Protein AF-A0A6M3KXB8-F1 (afdb_monomer)

Nearest PDB structures (foldseek):
  6kit-assembly1_A  TM=6.226E-01  e=1.756E+00  Mus musculus
  5y7d-assembly1_A-2  TM=6.475E-01  e=1.985E+00  Homo sapiens
  5lc2-assembly2_B  TM=2.917E-01  e=3.447E+00  Homo sapiens
  5lc2-assembly1_A  TM=2.916E-01  e=9.777E+00  Homo sapiens

Mean predicted aligned error: 3.02 Å

Foldseek 3Di:
DEDEDDPLCLVCVVVQQAFWAWDADVPVPDAFFDKYFYWYQVPHPRIDGNDIFTQRGKWKKKWAQPDPVGIWMDTNNHTPPDPVVCQSVCRNNPHPGSVVVCVVVVHIDIHMIGGRDPDDD

pLDDT: mean 95.1, std 5.32, range [68.0, 98.56]

Structure (mmCIF, N/CA/C/O backbone)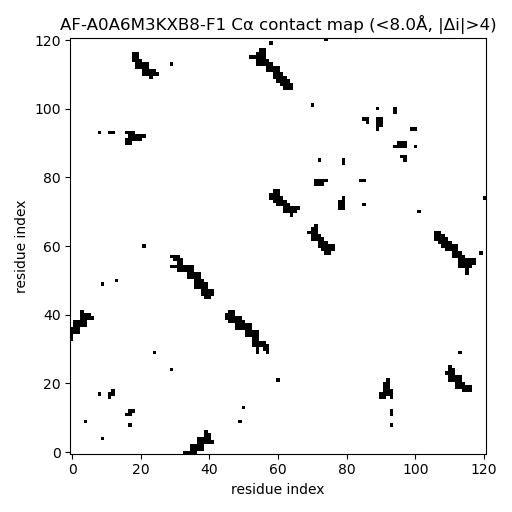:
data_AF-A0A6M3KXB8-F1
#
_entry.id   AF-A0A6M3KXB8-F1
#
loop_
_atom_site.group_PDB
_atom_site.id
_atom_site.type_symbol
_atom_site.label_atom_id
_atom_site.label_alt_id
_atom_site.label_comp_id
_atom_site.label_asym_id
_atom_site.label_entity_id
_atom_site.label_seq_id
_atom_site.pdbx_PDB_ins_code
_atom_site.Cartn_x
_atom_site.Cartn_y
_atom_site.Cartn_z
_atom_site.occupancy
_atom_site.B_iso_or_equiv
_atom_site.auth_seq_id
_atom_site.auth_comp_id
_atom_site.auth_asym_id
_atom_site.auth_atom_id
_atom_site.pdbx_PDB_model_num
ATOM 1 N N . MET A 1 1 ? -7.946 -8.133 13.769 1.00 93.56 1 MET A N 1
ATOM 2 C CA . MET A 1 1 ? -6.603 -7.544 13.540 1.00 93.56 1 MET A CA 1
ATOM 3 C C . MET A 1 1 ? -6.738 -6.065 13.222 1.00 93.56 1 MET A C 1
ATOM 5 O O . MET A 1 1 ? -7.690 -5.688 12.555 1.00 93.56 1 MET A O 1
ATOM 9 N N . ILE A 1 2 ? -5.803 -5.229 13.675 1.00 96.62 2 ILE A N 1
ATOM 10 C CA . ILE A 1 2 ? -5.870 -3.773 13.475 1.00 96.62 2 ILE A CA 1
ATOM 11 C C . ILE A 1 2 ? -5.099 -3.371 12.211 1.00 96.62 2 ILE A C 1
ATOM 13 O O . ILE A 1 2 ? -3.939 -3.756 12.044 1.00 96.62 2 ILE A O 1
ATOM 17 N N . LEU A 1 3 ? -5.718 -2.548 11.360 1.00 97.38 3 LEU A N 1
ATOM 18 C CA . LEU A 1 3 ? -5.030 -1.769 10.330 1.00 97.38 3 LEU A CA 1
ATOM 19 C C . LEU A 1 3 ? -5.050 -0.287 10.717 1.00 97.38 3 LEU A C 1
ATOM 21 O O . LEU A 1 3 ? -6.101 0.351 10.722 1.00 97.38 3 LEU A O 1
ATOM 25 N N . GLY A 1 4 ? -3.868 0.247 11.032 1.00 97.44 4 GLY A N 1
ATOM 26 C CA . GLY A 1 4 ? -3.673 1.657 11.364 1.00 97.44 4 GLY A CA 1
ATOM 27 C C . GLY A 1 4 ? -3.470 2.525 10.122 1.00 97.44 4 GLY A C 1
ATOM 28 O O . GLY A 1 4 ? -2.615 2.212 9.288 1.00 97.44 4 GLY A O 1
ATOM 29 N N . PHE A 1 5 ? -4.205 3.628 10.006 1.00 97.69 5 PHE A N 1
ATOM 30 C CA . PHE A 1 5 ? -4.117 4.579 8.896 1.00 97.69 5 PHE A CA 1
ATOM 31 C C . PHE A 1 5 ? -3.804 5.999 9.373 1.00 97.69 5 PHE A C 1
ATOM 33 O O . PHE A 1 5 ? -4.077 6.366 10.515 1.00 97.69 5 PHE A O 1
ATOM 40 N N . LYS A 1 6 ? -3.248 6.808 8.461 1.00 96.12 6 LYS A N 1
ATOM 41 C CA . LYS A 1 6 ? -3.252 8.269 8.594 1.00 96.12 6 LYS A CA 1
ATOM 42 C C . LYS A 1 6 ? -4.667 8.798 8.350 1.00 96.12 6 LYS A C 1
ATOM 44 O O . LYS A 1 6 ? -5.389 8.243 7.520 1.00 96.12 6 LYS A O 1
ATOM 49 N N . GLU A 1 7 ? -5.018 9.900 9.009 1.00 94.81 7 GLU A N 1
ATOM 50 C CA . GLU A 1 7 ? -6.364 10.496 8.966 1.00 94.81 7 GLU A CA 1
ATOM 51 C C . GLU A 1 7 ? -6.844 10.787 7.530 1.00 94.81 7 GLU A C 1
ATOM 53 O O . GLU A 1 7 ? -7.999 10.543 7.187 1.00 94.81 7 GLU A O 1
ATOM 58 N N . GLN A 1 8 ? -5.924 11.182 6.641 1.00 94.62 8 GLN A N 1
ATOM 59 C CA . GLN A 1 8 ? -6.192 11.444 5.219 1.00 94.62 8 GLN A CA 1
ATOM 60 C C . GLN A 1 8 ? -6.842 10.270 4.458 1.00 94.62 8 GLN A C 1
ATOM 62 O O . GLN A 1 8 ? -7.494 10.483 3.437 1.00 94.62 8 GLN A O 1
ATOM 67 N N . PHE A 1 9 ? -6.684 9.029 4.932 1.00 97.06 9 PHE A N 1
ATOM 68 C CA . PHE A 1 9 ? -7.264 7.848 4.287 1.00 97.06 9 PHE A CA 1
ATOM 69 C C . PHE A 1 9 ? -8.650 7.477 4.822 1.00 97.06 9 PHE A C 1
ATOM 71 O O . PHE A 1 9 ? -9.349 6.704 4.173 1.00 97.06 9 PHE A O 1
ATOM 78 N N . VAL A 1 10 ? -9.085 8.029 5.960 1.00 97.62 10 VAL A N 1
ATOM 79 C CA . VAL A 1 10 ? -10.345 7.641 6.618 1.00 97.62 10 VAL A CA 1
ATOM 80 C C . VAL A 1 10 ? -11.542 7.879 5.702 1.00 97.62 10 VAL A C 1
ATOM 82 O O . VAL A 1 10 ? -12.322 6.959 5.453 1.00 97.62 10 VAL A O 1
ATOM 85 N N . LYS A 1 11 ? -11.661 9.090 5.141 1.00 97.56 11 LYS A N 1
ATOM 86 C CA . LYS A 1 11 ? -12.747 9.432 4.207 1.00 97.56 11 LYS A CA 1
ATOM 87 C C . LYS A 1 11 ? -12.716 8.550 2.954 1.00 97.56 11 LYS A C 1
ATOM 89 O O . LYS A 1 11 ? -13.763 8.085 2.524 1.00 97.56 11 LYS A O 1
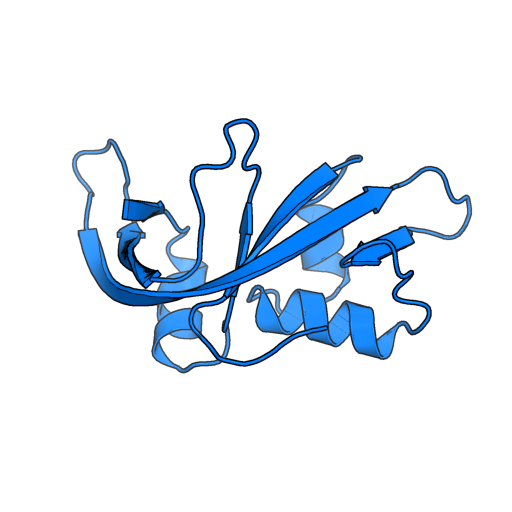ATOM 94 N N . LYS A 1 12 ? -11.520 8.261 2.424 1.00 97.81 12 LYS A N 1
ATOM 95 C CA . LYS A 1 12 ? -11.322 7.439 1.217 1.00 97.81 12 LYS A CA 1
ATOM 96 C C . LYS A 1 12 ? -11.700 5.972 1.424 1.00 97.81 12 LYS A C 1
ATOM 98 O O . LYS A 1 12 ? -12.204 5.342 0.504 1.00 97.81 12 LYS A O 1
ATOM 103 N N . ILE A 1 13 ? -11.462 5.423 2.614 1.00 97.94 13 ILE A N 1
ATOM 104 C CA . ILE A 1 13 ? -11.899 4.062 2.958 1.00 97.94 13 ILE A CA 1
ATOM 105 C C . ILE A 1 13 ? -13.422 4.035 3.093 1.00 97.94 13 ILE A C 1
ATOM 107 O O . ILE A 1 13 ? -14.071 3.170 2.515 1.00 97.94 13 ILE A O 1
ATOM 111 N N . LYS A 1 14 ? -14.002 5.013 3.803 1.00 97.25 14 LYS A N 1
ATOM 112 C CA . LYS A 1 14 ? -15.456 5.099 4.011 1.00 97.25 14 LYS A CA 1
ATOM 113 C C . LYS A 1 14 ? -16.243 5.290 2.714 1.00 97.25 14 LYS A C 1
ATOM 115 O O . LYS A 1 14 ? -17.329 4.742 2.598 1.00 97.25 14 LYS A O 1
ATOM 120 N N . SER A 1 15 ? -15.703 6.031 1.747 1.00 96.81 15 SER A N 1
ATOM 121 C CA . SER A 1 15 ? -16.342 6.227 0.441 1.00 96.81 15 SER A CA 1
ATOM 122 C C . SER A 1 15 ? -16.138 5.065 -0.538 1.00 96.81 15 SER A C 1
ATOM 124 O O . SER A 1 15 ? -16.645 5.123 -1.653 1.00 96.81 15 SER A O 1
ATOM 126 N N . GLY A 1 16 ? -15.355 4.041 -0.176 1.00 95.69 16 GLY A N 1
ATOM 127 C CA . GLY A 1 16 ? -14.994 2.946 -1.081 1.00 95.69 16 GLY A CA 1
ATOM 128 C C . GLY A 1 16 ? -13.956 3.316 -2.147 1.00 95.69 16 GLY A C 1
ATOM 129 O O . GLY A 1 16 ? -13.652 2.495 -3.003 1.00 95.69 16 GLY A O 1
ATOM 130 N N . TYR A 1 17 ? -13.371 4.518 -2.096 1.00 96.56 17 TYR A N 1
ATOM 131 C CA . TYR A 1 17 ? -12.293 4.924 -3.004 1.00 96.56 17 TYR A CA 1
ATOM 132 C C . TYR A 1 17 ? -11.007 4.120 -2.762 1.00 96.56 17 TYR A C 1
ATOM 134 O O . TYR A 1 17 ? -10.346 3.686 -3.702 1.00 96.56 17 TYR A O 1
ATOM 142 N N . LYS A 1 18 ? -10.649 3.911 -1.490 1.00 98.06 18 LYS A N 1
ATOM 143 C CA . LYS A 1 18 ? -9.534 3.052 -1.079 1.00 98.06 18 LYS A CA 1
ATOM 144 C C . LYS A 1 18 ? -10.089 1.670 -0.747 1.00 98.06 18 LYS A C 1
ATOM 146 O O . LYS A 1 18 ? -10.841 1.527 0.217 1.00 98.06 18 LYS A O 1
ATOM 151 N N . ILE A 1 19 ? -9.712 0.662 -1.529 1.00 98.06 19 ILE A N 1
ATOM 152 C CA . ILE A 1 19 ? -10.314 -0.686 -1.481 1.00 98.06 19 ILE A CA 1
ATOM 153 C C . ILE A 1 19 ? -9.371 -1.776 -0.957 1.00 98.06 19 ILE A C 1
ATOM 155 O O . ILE A 1 19 ? -9.788 -2.921 -0.751 1.00 98.06 19 ILE A O 1
ATOM 159 N N . HIS A 1 20 ? -8.100 -1.436 -0.765 1.00 98.56 20 HIS A N 1
ATOM 160 C CA . HIS A 1 20 ? -7.081 -2.304 -0.181 1.00 98.56 20 HIS A CA 1
ATOM 161 C C . HIS A 1 20 ? -5.970 -1.463 0.458 1.00 98.56 20 HIS A C 1
ATOM 163 O O . HIS A 1 20 ? -6.011 -0.226 0.440 1.00 98.56 20 HIS A O 1
ATOM 169 N N . THR A 1 21 ? -4.992 -2.123 1.081 1.00 98.56 21 THR A N 1
ATOM 170 C CA . THR A 1 21 ? -3.763 -1.464 1.534 1.00 98.56 21 THR A CA 1
ATOM 171 C C . THR A 1 21 ? -2.521 -2.297 1.271 1.00 98.56 21 THR A C 1
ATOM 173 O O . THR A 1 21 ? -2.536 -3.503 1.501 1.00 98.56 21 THR A O 1
ATOM 176 N N . ILE A 1 22 ? -1.421 -1.648 0.892 1.00 98.44 22 ILE A N 1
ATOM 177 C CA . ILE A 1 22 ? -0.100 -2.286 0.835 1.00 98.44 22 ILE A CA 1
ATOM 178 C C . ILE A 1 22 ? 0.574 -2.228 2.214 1.00 98.44 22 ILE A C 1
ATOM 180 O O . ILE A 1 22 ? 0.639 -1.168 2.843 1.00 98.44 22 ILE A O 1
ATOM 184 N N . ARG A 1 23 ? 1.054 -3.372 2.721 1.00 97.44 23 ARG A N 1
ATOM 185 C CA . ARG A 1 23 ? 1.727 -3.491 4.029 1.00 97.44 23 ARG A CA 1
ATOM 186 C C . ARG A 1 23 ? 2.872 -4.487 3.998 1.00 97.44 23 ARG A C 1
ATOM 188 O O . ARG A 1 23 ? 2.793 -5.529 3.356 1.00 97.44 23 ARG A O 1
ATOM 195 N N . ALA A 1 24 ? 3.906 -4.198 4.783 1.00 96.56 24 ALA A N 1
ATOM 196 C CA . ALA A 1 24 ? 4.889 -5.209 5.135 1.00 96.56 24 ALA A CA 1
ATOM 197 C C . ALA A 1 24 ? 4.206 -6.277 6.004 1.00 96.56 24 ALA A C 1
ATOM 199 O O . ALA A 1 24 ? 3.555 -5.954 7.002 1.00 96.56 24 ALA A O 1
ATOM 200 N N . ASP A 1 25 ? 4.366 -7.545 5.636 1.00 95.50 25 ASP A N 1
ATOM 201 C CA . ASP A 1 25 ? 3.813 -8.684 6.374 1.00 95.50 25 ASP A CA 1
ATOM 202 C C . ASP A 1 25 ? 4.860 -9.791 6.540 1.00 95.50 25 ASP A C 1
ATOM 204 O O . ASP A 1 25 ? 4.657 -10.931 6.134 1.00 95.50 25 ASP A O 1
ATOM 208 N N . LYS A 1 26 ? 6.000 -9.433 7.146 1.00 92.12 26 LYS A N 1
ATOM 209 C CA . LYS A 1 26 ? 7.159 -10.326 7.332 1.00 92.12 26 LYS A CA 1
ATOM 210 C C . LYS A 1 26 ? 6.818 -11.653 8.022 1.00 92.12 26 LYS A C 1
ATOM 212 O O . LYS A 1 26 ? 7.452 -12.658 7.747 1.00 92.12 26 LYS A O 1
ATOM 217 N N . HIS A 1 27 ? 5.820 -11.649 8.906 1.00 93.19 27 HIS A N 1
ATOM 218 C CA . HIS A 1 27 ? 5.398 -12.827 9.672 1.00 93.19 27 HIS A CA 1
ATOM 219 C C . HIS A 1 27 ? 4.151 -13.515 9.097 1.00 93.19 27 HIS A C 1
ATOM 221 O O . HIS A 1 27 ? 3.564 -14.355 9.768 1.00 93.19 27 HIS A O 1
ATOM 227 N N . GLY A 1 28 ? 3.691 -13.127 7.903 1.00 93.06 28 GLY A N 1
ATOM 22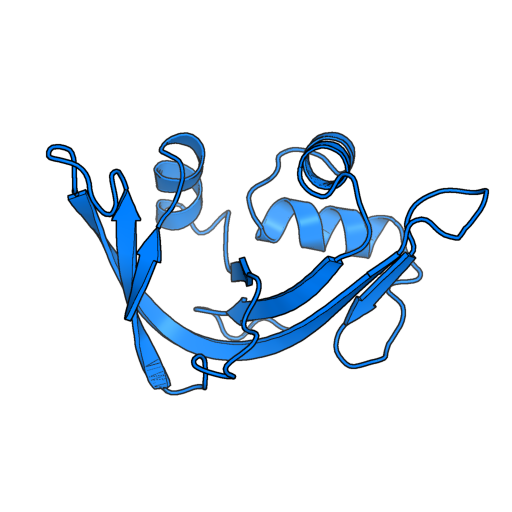8 C CA . GLY A 1 28 ? 2.564 -13.790 7.246 1.00 93.06 28 GLY A CA 1
ATOM 229 C C . GLY A 1 28 ? 1.247 -13.737 8.028 1.00 93.06 28 GLY A C 1
ATOM 230 O O . GLY A 1 28 ? 0.465 -14.680 7.967 1.00 93.06 28 GLY A O 1
ATOM 231 N N . ARG A 1 29 ? 0.989 -12.658 8.777 1.00 94.00 29 ARG A N 1
ATOM 232 C CA . ARG A 1 29 ? -0.151 -12.580 9.707 1.00 94.00 29 ARG A CA 1
ATOM 233 C C . ARG A 1 29 ? -1.493 -12.447 8.997 1.00 94.00 29 ARG A C 1
ATOM 235 O O . ARG A 1 29 ? -2.518 -12.793 9.578 1.00 94.00 29 ARG A O 1
ATOM 242 N N . TRP A 1 30 ? -1.496 -11.899 7.784 1.00 96.81 30 TRP A N 1
ATOM 243 C CA . TRP A 1 30 ? -2.716 -11.660 7.020 1.00 96.81 30 TRP A CA 1
ATOM 244 C C . TRP A 1 30 ? -3.049 -12.838 6.108 1.00 96.81 30 TRP A C 1
ATOM 246 O O . TRP A 1 30 ? -2.244 -13.219 5.252 1.00 96.81 30 TRP A O 1
ATOM 256 N N . LYS A 1 31 ? -4.272 -13.348 6.268 1.00 95.94 31 LYS A N 1
ATOM 257 C CA . LYS A 1 31 ? -4.928 -14.363 5.442 1.00 95.94 31 LYS A CA 1
ATOM 258 C C . LYS A 1 31 ? -6.399 -14.000 5.226 1.00 95.94 31 LYS A C 1
ATOM 260 O O . LYS A 1 31 ? -6.944 -13.105 5.878 1.00 95.94 31 LYS A O 1
ATOM 265 N N . GLU A 1 32 ? -7.034 -14.653 4.262 1.00 97.00 32 GLU A N 1
ATOM 266 C CA . GLU A 1 32 ? -8.471 -14.499 4.048 1.00 97.00 32 GLU A CA 1
ATOM 267 C C . GLU A 1 32 ? -9.258 -14.895 5.311 1.00 97.00 32 GLU A C 1
ATOM 269 O O . GLU A 1 32 ? -8.845 -15.767 6.075 1.00 97.00 32 GLU A O 1
ATOM 274 N N . GLY A 1 33 ? -10.357 -14.191 5.577 1.00 97.44 33 GLY A N 1
ATOM 275 C CA . GLY A 1 33 ? -11.207 -14.394 6.750 1.00 97.44 33 GLY A CA 1
ATOM 276 C C . GLY A 1 33 ? -10.784 -13.613 7.998 1.00 97.44 33 GLY A C 1
ATOM 277 O O . GLY A 1 33 ? -11.583 -13.481 8.920 1.00 97.44 33 GLY A O 1
ATOM 278 N N . ASN A 1 34 ? -9.582 -13.020 8.051 1.00 97.31 34 ASN A N 1
ATOM 279 C CA . ASN A 1 34 ? -9.208 -12.178 9.193 1.00 97.31 34 ASN A CA 1
ATOM 280 C C . ASN A 1 34 ? -10.148 -10.970 9.336 1.00 97.31 34 ASN A C 1
ATOM 282 O O . ASN A 1 34 ? -10.235 -10.139 8.432 1.00 97.31 34 ASN A O 1
ATOM 286 N N . THR A 1 35 ? -10.751 -10.792 10.513 1.00 98.00 35 THR A N 1
ATOM 287 C CA . THR A 1 35 ? -11.459 -9.551 10.859 1.00 98.00 35 THR A CA 1
ATOM 288 C C . THR A 1 35 ? -10.488 -8.373 10.886 1.00 98.00 35 THR A C 1
ATOM 290 O O . THR A 1 35 ? -9.408 -8.449 11.486 1.00 98.00 35 THR A O 1
ATOM 293 N N . ILE A 1 36 ? -10.876 -7.265 10.266 1.00 98.31 36 ILE A N 1
ATOM 294 C CA . ILE A 1 36 ? -10.116 -6.022 10.180 1.00 98.31 36 ILE A CA 1
ATOM 295 C C . ILE A 1 36 ? -10.805 -4.957 11.027 1.00 98.31 36 ILE A C 1
ATOM 297 O O . ILE A 1 36 ? -11.981 -4.669 10.832 1.00 98.31 36 ILE A O 1
ATOM 301 N N . HIS A 1 37 ? -10.056 -4.328 11.926 1.00 98.12 37 HIS A N 1
ATOM 302 C CA . HIS A 1 37 ? -10.454 -3.109 12.622 1.00 98.12 37 HIS A CA 1
ATOM 303 C C . HIS A 1 37 ? -9.675 -1.950 12.000 1.00 98.12 37 HIS A C 1
ATOM 305 O O . HIS A 1 37 ? -8.446 -1.891 12.116 1.00 98.12 37 HIS A O 1
ATOM 311 N N . PHE A 1 38 ? -10.370 -1.056 11.300 1.00 98.38 38 PHE A N 1
ATOM 312 C CA . PHE A 1 38 ? -9.752 0.126 10.710 1.00 98.38 38 PHE A CA 1
ATOM 313 C C . PHE A 1 38 ? -9.632 1.212 11.778 1.00 98.38 38 PHE A C 1
ATOM 315 O O . PHE A 1 38 ? -10.639 1.613 12.366 1.00 98.38 38 PHE A O 1
ATOM 322 N N . ALA A 1 39 ? -8.413 1.686 12.034 1.00 98.31 39 ALA A N 1
ATOM 323 C CA . ALA A 1 39 ? -8.161 2.635 13.112 1.00 98.31 39 ALA A CA 1
ATOM 324 C C . ALA A 1 39 ? -7.173 3.744 12.734 1.00 98.31 39 ALA A C 1
ATOM 326 O O . ALA A 1 39 ? -6.313 3.564 11.871 1.00 98.31 39 ALA A O 1
ATOM 327 N N . THR A 1 40 ? -7.274 4.883 13.413 1.00 98.19 40 THR A N 1
ATOM 328 C CA . THR A 1 40 ? -6.250 5.937 13.455 1.00 98.19 40 THR A CA 1
ATOM 329 C C . THR A 1 40 ? -5.696 6.058 14.879 1.00 98.19 40 THR A C 1
ATOM 331 O O . THR A 1 40 ? -6.217 5.428 15.802 1.00 98.19 40 THR A O 1
ATOM 334 N N . GLY A 1 41 ? -4.570 6.760 15.058 1.00 96.62 41 GLY A N 1
ATOM 335 C CA . GLY A 1 41 ? -3.956 6.940 16.385 1.00 96.62 41 GLY A CA 1
ATOM 336 C C . GLY A 1 41 ? -3.513 5.637 17.068 1.00 96.62 41 GLY A C 1
ATOM 337 O O . GLY A 1 41 ? -3.536 5.525 18.289 1.00 96.62 41 GLY A O 1
ATOM 338 N N . VAL A 1 42 ? -3.152 4.606 16.298 1.00 9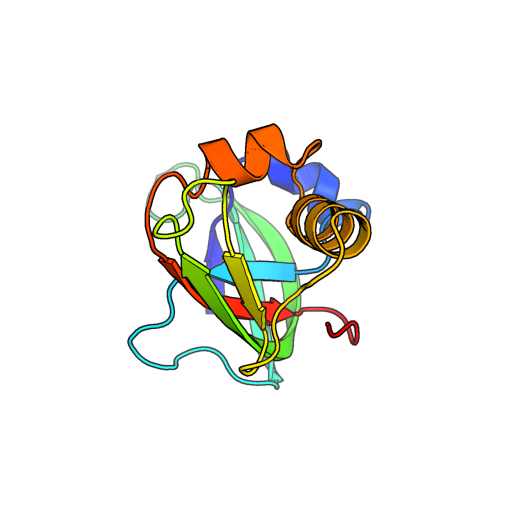6.19 42 VAL A N 1
ATOM 339 C CA . VAL A 1 42 ? -2.755 3.303 16.858 1.00 96.19 42 VAL A CA 1
ATOM 340 C C . VAL A 1 42 ? -1.531 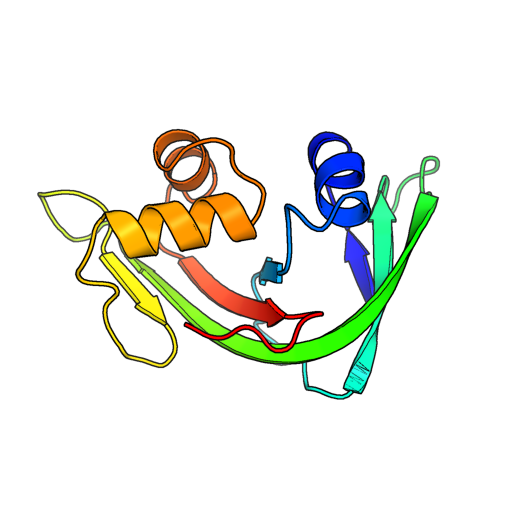3.468 17.766 1.00 96.19 42 VAL A C 1
ATOM 342 O O . VAL A 1 42 ? -0.522 4.014 17.331 1.00 96.19 42 VAL A O 1
ATOM 345 N N . ARG A 1 43 ? -1.628 2.953 19.004 1.00 93.81 43 ARG A N 1
ATOM 346 C CA . ARG A 1 43 ? -0.638 3.094 20.098 1.00 93.81 43 ARG A CA 1
ATOM 347 C C . ARG A 1 43 ? -0.484 4.518 20.650 1.00 93.81 43 ARG A C 1
ATOM 349 O O . ARG A 1 43 ? 0.539 4.830 21.248 1.00 93.81 43 ARG A O 1
ATOM 356 N N . THR A 1 44 ? -1.487 5.375 20.482 1.00 96.44 44 THR A N 1
ATOM 357 C CA . THR A 1 44 ? -1.528 6.701 21.112 1.00 96.44 44 THR A CA 1
ATOM 358 C C . THR A 1 44 ? -2.841 6.896 21.871 1.00 96.44 44 THR A C 1
ATOM 360 O O . THR A 1 44 ? -3.787 6.127 21.702 1.00 96.44 44 THR A O 1
ATOM 363 N N . LYS A 1 45 ? -2.925 7.951 22.696 1.00 95.75 45 LYS A N 1
ATOM 364 C CA . LYS A 1 45 ? -4.174 8.341 23.380 1.00 95.75 45 LYS A CA 1
ATOM 365 C C . LYS A 1 45 ? -5.294 8.739 22.407 1.00 95.75 45 LYS A C 1
ATOM 367 O O . LYS A 1 45 ? -6.457 8.713 22.780 1.00 95.75 45 LYS A O 1
ATOM 372 N N . MET A 1 46 ? -4.948 9.063 21.160 1.00 95.31 46 MET A N 1
ATOM 373 C CA . MET A 1 46 ? -5.888 9.436 20.097 1.00 95.31 46 MET A CA 1
ATOM 374 C C . MET A 1 46 ? -6.389 8.221 19.300 1.00 95.31 46 MET A C 1
ATOM 376 O O . MET A 1 46 ? -6.847 8.377 18.167 1.00 95.31 46 MET A O 1
ATOM 380 N N . TYR A 1 47 ? -6.256 7.005 19.842 1.00 97.06 47 TYR A N 1
ATOM 381 C CA . TYR A 1 47 ? -6.738 5.794 19.187 1.00 97.06 47 TYR A CA 1
ATOM 382 C C . TYR A 1 47 ? -8.233 5.892 18.885 1.00 97.06 47 TYR A C 1
ATOM 384 O O . TYR A 1 47 ? -9.053 6.129 19.771 1.00 97.06 47 TYR A O 1
ATOM 392 N N . LYS A 1 48 ? -8.590 5.647 17.625 1.00 97.38 48 LYS A N 1
ATOM 393 C CA . LYS A 1 48 ? -9.980 5.639 17.181 1.00 97.38 48 LYS A CA 1
ATOM 394 C C . LYS A 1 48 ? -10.193 4.574 16.124 1.00 97.38 48 LYS A C 1
ATOM 396 O O . LYS A 1 48 ? -9.680 4.683 15.011 1.00 97.38 48 LYS A O 1
ATOM 401 N N . GLN A 1 49 ? -10.999 3.568 16.445 1.00 97.75 49 GLN A N 1
ATOM 402 C CA . GLN A 1 49 ? -11.560 2.677 15.435 1.00 97.75 49 GLN A CA 1
ATOM 403 C C . GLN A 1 49 ? -12.674 3.420 14.691 1.00 97.75 49 GLN A C 1
ATOM 405 O O . GLN A 1 49 ? -13.599 3.941 15.308 1.00 97.75 49 GLN A O 1
ATOM 410 N N . PHE A 1 50 ? -12.582 3.498 13.366 1.00 97.69 50 PHE A N 1
ATOM 411 C CA . PHE A 1 50 ? -13.534 4.248 12.536 1.00 97.69 50 PHE A CA 1
ATOM 412 C C . PHE A 1 50 ? -14.349 3.364 11.589 1.00 97.69 50 PHE A C 1
ATOM 414 O O . PHE A 1 50 ? -15.206 3.878 10.867 1.00 97.69 50 PHE A O 1
ATOM 421 N N . GLY A 1 51 ? -14.063 2.063 11.565 1.00 96.94 51 GLY A N 1
ATOM 422 C CA . GLY A 1 51 ? -14.770 1.082 10.758 1.00 96.94 51 GLY A CA 1
ATOM 423 C C . GLY A 1 51 ? -14.220 -0.325 10.961 1.00 96.94 51 GLY A C 1
ATOM 424 O O . GLY A 1 51 ? -13.242 -0.538 11.684 1.00 96.94 51 GLY A O 1
ATOM 425 N N . GLY A 1 52 ? -14.848 -1.284 10.291 1.00 97.00 52 GLY A N 1
ATOM 426 C CA . GLY A 1 52 ? -14.419 -2.674 10.273 1.00 97.00 52 GLY A CA 1
ATOM 427 C C . GLY A 1 52 ? -14.583 -3.292 8.892 1.00 97.00 52 GLY A C 1
ATOM 428 O O . GLY A 1 52 ? -15.238 -2.731 8.016 1.00 97.00 52 GLY A O 1
ATOM 429 N N . GLY A 1 53 ? -13.965 -4.448 8.701 1.00 96.94 53 GLY A N 1
ATOM 430 C CA . GLY A 1 53 ? -14.059 -5.222 7.473 1.00 96.94 53 GLY A CA 1
ATOM 431 C C . GLY A 1 53 ? -13.566 -6.645 7.682 1.00 96.94 53 GLY A C 1
ATOM 432 O O . GLY A 1 53 ? -13.192 -7.036 8.785 1.00 96.94 53 GLY A O 1
ATOM 433 N N . VAL A 1 54 ? -13.533 -7.416 6.606 1.00 98.25 54 VAL A N 1
ATOM 434 C CA . VAL A 1 54 ? -12.946 -8.757 6.595 1.00 98.25 54 VAL A CA 1
ATOM 435 C C . VAL A 1 54 ? -11.902 -8.783 5.497 1.00 98.25 54 VAL A C 1
ATOM 437 O O . VAL A 1 54 ? -12.151 -8.286 4.400 1.00 98.25 54 VAL A O 1
ATOM 440 N N . CYS A 1 55 ? -10.734 -9.343 5.789 1.00 98.19 55 CYS A N 1
ATOM 441 C CA . CYS A 1 55 ? -9.730 -9.627 4.781 1.00 98.19 55 CYS A CA 1
ATOM 442 C C . CYS A 1 55 ? -10.327 -10.633 3.798 1.00 98.19 55 CYS A C 1
ATOM 444 O O . CYS A 1 55 ? -10.572 -11.785 4.142 1.00 98.19 55 CYS A O 1
ATOM 446 N N . ARG A 1 56 ? -10.602 -10.177 2.583 1.00 98.12 56 ARG A N 1
ATOM 447 C CA . ARG A 1 56 ? -11.121 -10.983 1.479 1.00 98.12 56 ARG A CA 1
ATOM 448 C C . ARG A 1 56 ? -10.008 -11.643 0.680 1.00 98.12 56 ARG A C 1
ATOM 450 O O . ARG A 1 56 ? -10.315 -12.358 -0.257 1.00 98.12 56 ARG A O 1
ATOM 457 N N . GLY A 1 57 ? -8.744 -11.365 0.995 1.00 97.50 57 GLY A N 1
ATOM 458 C CA . GLY A 1 57 ? -7.575 -12.041 0.442 1.00 97.50 57 GLY A CA 1
ATOM 459 C C . GLY A 1 57 ? -6.334 -11.158 0.423 1.00 97.50 57 GLY A C 1
ATOM 460 O O . GLY A 1 57 ? -6.373 -9.981 0.796 1.00 97.50 57 GLY A O 1
ATOM 461 N N . VAL A 1 58 ? -5.224 -11.754 0.001 1.00 98.00 58 VAL A N 1
ATOM 462 C CA . VAL A 1 58 ? -3.911 -11.112 -0.049 1.00 98.00 58 VAL A CA 1
ATOM 463 C C . VAL A 1 58 ? -3.222 -11.412 -1.376 1.00 98.00 58 VAL A C 1
ATOM 465 O O . VAL A 1 58 ? -3.366 -12.517 -1.886 1.00 98.00 58 VAL A O 1
ATOM 468 N N . GLN A 1 59 ? -2.467 -10.448 -1.898 1.00 98.12 59 GLN A N 1
ATOM 469 C CA . GLN A 1 59 ? -1.561 -10.642 -3.037 1.00 98.12 59 GLN A CA 1
ATOM 470 C C . GLN A 1 59 ? -0.153 -10.216 -2.630 1.00 98.12 59 GLN A C 1
ATOM 472 O O . GLN A 1 59 ? 0.003 -9.251 -1.875 1.00 98.12 59 GLN A O 1
ATOM 477 N N . LYS A 1 60 ? 0.878 -10.923 -3.088 1.00 98.12 60 LYS A N 1
ATOM 478 C CA . LYS A 1 60 ? 2.270 -10.500 -2.888 1.00 98.12 60 LYS A CA 1
ATOM 479 C C . LYS A 1 60 ? 2.525 -9.268 -3.741 1.00 98.12 60 LYS A C 1
ATOM 481 O O . LYS A 1 60 ? 2.079 -9.218 -4.879 1.00 98.12 60 LYS A O 1
ATOM 486 N N . ILE A 1 61 ? 3.257 -8.296 -3.209 1.00 98.19 61 ILE A N 1
ATOM 487 C CA . ILE A 1 61 ? 3.706 -7.135 -3.977 1.00 98.19 61 ILE A CA 1
ATOM 488 C C . ILE A 1 61 ? 5.194 -6.908 -3.770 1.00 98.19 61 ILE A C 1
ATOM 490 O O . ILE A 1 61 ? 5.692 -6.953 -2.641 1.00 98.19 61 ILE A O 1
ATOM 494 N N . LYS A 1 62 ? 5.877 -6.608 -4.871 1.00 97.75 62 LYS A N 1
ATOM 495 C CA . LYS A 1 62 ? 7.259 -6.146 -4.894 1.00 97.75 62 LYS A CA 1
ATOM 496 C C . LYS A 1 62 ? 7.344 -4.848 -5.679 1.00 97.75 62 LYS A C 1
ATOM 498 O O . LYS A 1 62 ? 6.758 -4.737 -6.748 1.00 97.75 62 LYS A O 1
ATOM 503 N N . ILE A 1 63 ? 8.073 -3.877 -5.151 1.00 96.62 63 ILE A N 1
ATOM 504 C CA . ILE A 1 63 ? 8.385 -2.602 -5.795 1.00 96.62 63 ILE A CA 1
ATOM 505 C C . ILE A 1 63 ? 9.907 -2.519 -5.861 1.00 96.62 63 ILE A C 1
ATOM 507 O O . ILE A 1 63 ? 10.567 -2.674 -4.832 1.00 96.62 63 ILE A O 1
ATOM 511 N N . SER A 1 64 ? 10.462 -2.291 -7.050 1.00 95.06 64 SER A N 1
ATOM 512 C CA . SER A 1 64 ? 11.903 -2.111 -7.243 1.00 95.06 64 SER A CA 1
ATOM 513 C C . SER A 1 64 ? 12.220 -0.839 -8.016 1.00 95.06 64 SER A C 1
ATOM 515 O O . SER A 1 64 ? 11.582 -0.534 -9.023 1.00 95.06 64 SER A O 1
ATOM 517 N N . TYR A 1 65 ? 13.252 -0.140 -7.553 1.00 91.25 65 TYR A N 1
ATOM 518 C CA . TYR A 1 65 ? 13.817 1.083 -8.120 1.00 91.25 65 TYR A CA 1
ATOM 519 C C . TYR A 1 65 ? 15.083 0.820 -8.950 1.00 91.25 65 TYR A C 1
ATOM 521 O O . TYR A 1 65 ? 15.777 1.752 -9.342 1.00 91.25 65 TYR A O 1
ATOM 529 N N . LYS A 1 66 ? 15.409 -0.448 -9.232 1.00 85.19 66 LYS A N 1
ATOM 530 C CA . LYS A 1 66 ? 16.615 -0.827 -9.990 1.00 85.19 66 LYS A CA 1
ATOM 531 C C . LYS A 1 66 ? 16.537 -0.506 -11.487 1.00 85.19 66 LYS A C 1
ATOM 533 O O . LYS A 1 66 ? 17.534 -0.636 -12.189 1.00 85.19 66 LYS A O 1
ATOM 538 N N . CYS A 1 67 ? 15.368 -0.119 -11.996 1.00 72.56 67 CYS A N 1
ATOM 539 C CA . CYS A 1 67 ? 15.207 0.269 -13.390 1.00 72.56 67 CYS A CA 1
ATOM 540 C C . CYS A 1 67 ? 15.581 1.745 -13.580 1.00 72.56 67 CYS A C 1
ATOM 542 O O . CYS A 1 67 ? 15.053 2.622 -12.903 1.00 72.56 67 CYS A O 1
ATOM 544 N N . VAL A 1 68 ? 16.424 2.035 -14.573 1.00 68.00 68 VAL A N 1
ATOM 545 C CA . VAL A 1 68 ? 16.841 3.408 -14.925 1.00 68.00 68 VAL A CA 1
ATOM 546 C C . VAL A 1 68 ? 15.644 4.300 -15.304 1.00 68.00 68 VAL A C 1
ATOM 548 O O . VAL A 1 68 ? 15.705 5.518 -15.170 1.00 68.00 68 VAL A O 1
ATOM 551 N N . ARG A 1 69 ? 14.533 3.704 -15.762 1.00 69.31 69 ARG A N 1
ATOM 552 C CA . ARG A 1 69 ? 13.345 4.413 -16.273 1.00 69.31 69 ARG A CA 1
ATOM 553 C C . ARG A 1 69 ? 12.208 4.584 -15.256 1.00 69.31 69 ARG A C 1
ATOM 555 O O . ARG A 1 69 ? 11.143 5.062 -15.633 1.00 69.31 69 ARG A O 1
ATOM 562 N N . GLY A 1 70 ? 12.401 4.207 -13.990 1.00 79.88 70 GLY A N 1
ATOM 563 C CA . GLY A 1 70 ? 11.394 4.382 -12.938 1.00 79.88 70 GLY A CA 1
ATOM 564 C C . GLY A 1 70 ? 11.208 3.148 -12.061 1.00 79.88 70 GLY A C 1
ATOM 565 O O . GLY A 1 70 ? 12.129 2.359 -11.868 1.00 79.88 70 GLY A O 1
ATOM 566 N N . ILE A 1 71 ? 10.005 2.985 -11.506 1.00 90.44 71 ILE A N 1
ATOM 567 C CA . ILE A 1 71 ? 9.679 1.838 -10.652 1.00 90.44 71 ILE A CA 1
ATOM 568 C C . ILE A 1 71 ? 9.172 0.659 -11.473 1.00 90.44 71 ILE A C 1
ATOM 570 O O . ILE A 1 71 ? 8.413 0.826 -12.423 1.00 90.44 71 ILE A O 1
ATOM 574 N N . THR A 1 72 ? 9.543 -0.548 -11.067 1.00 93.44 72 THR A N 1
ATOM 575 C CA . THR A 1 72 ? 8.897 -1.783 -11.519 1.00 93.44 72 THR A CA 1
ATOM 576 C C . THR A 1 72 ? 8.099 -2.364 -10.361 1.00 93.44 72 THR A C 1
ATOM 578 O O . THR A 1 72 ? 8.597 -2.430 -9.235 1.00 93.44 72 THR A O 1
ATOM 581 N N . VAL A 1 73 ? 6.849 -2.750 -10.622 1.00 95.81 73 VAL A N 1
ATOM 582 C CA . VAL A 1 73 ? 5.954 -3.335 -9.620 1.00 95.81 73 VAL A CA 1
ATOM 583 C C . VAL A 1 73 ? 5.534 -4.720 -10.079 1.00 95.81 73 VAL A C 1
ATOM 585 O O . VAL A 1 73 ? 5.068 -4.882 -11.204 1.00 95.81 73 VAL A O 1
ATOM 588 N N . TRP A 1 74 ? 5.675 -5.699 -9.192 1.00 96.94 74 TRP A N 1
ATOM 589 C CA . TRP A 1 74 ? 5.170 -7.050 -9.381 1.00 96.94 74 TRP A CA 1
ATOM 590 C C . TRP A 1 74 ? 4.036 -7.309 -8.404 1.00 96.94 74 TRP A C 1
ATOM 592 O O . TRP A 1 74 ? 4.162 -6.968 -7.225 1.00 96.94 74 TRP A O 1
ATOM 602 N N . ILE A 1 75 ? 2.969 -7.947 -8.878 1.00 97.69 75 ILE A N 1
ATOM 603 C CA . ILE A 1 75 ? 1.913 -8.513 -8.043 1.00 97.69 75 ILE A CA 1
ATOM 604 C C . ILE A 1 75 ? 1.793 -10.000 -8.367 1.00 97.69 75 ILE A C 1
ATOM 606 O O . ILE A 1 75 ? 1.667 -10.359 -9.533 1.00 97.69 75 ILE A O 1
ATOM 610 N N . ASP A 1 76 ? 1.885 -10.853 -7.343 1.00 96.69 76 ASP A N 1
ATOM 611 C CA . ASP A 1 76 ? 1.911 -12.321 -7.485 1.00 96.69 76 ASP A CA 1
ATOM 612 C C . ASP A 1 76 ? 2.851 -12.785 -8.615 1.00 96.69 76 ASP A C 1
ATOM 614 O O . ASP A 1 76 ? 2.477 -13.542 -9.509 1.00 96.69 76 ASP A O 1
ATOM 618 N N . ASP A 1 77 ? 4.079 -12.257 -8.585 1.00 94.25 77 ASP A N 1
ATOM 619 C CA . ASP A 1 77 ? 5.171 -12.547 -9.524 1.00 94.25 77 ASP A CA 1
ATOM 620 C C . ASP A 1 77 ? 4.939 -12.074 -10.979 1.00 94.25 77 ASP A C 1
ATOM 622 O O . ASP A 1 77 ? 5.801 -12.257 -11.839 1.00 94.25 77 ASP A O 1
ATOM 626 N N . LYS A 1 78 ? 3.839 -11.359 -11.255 1.00 94.69 78 LYS A N 1
ATOM 627 C CA . LYS A 1 78 ? 3.548 -10.725 -12.552 1.00 94.69 78 LYS A CA 1
ATOM 628 C C . LYS A 1 78 ? 3.872 -9.237 -12.535 1.00 94.69 78 LYS A C 1
ATOM 630 O O . LYS A 1 78 ? 3.470 -8.521 -11.622 1.00 94.69 78 LYS A O 1
ATOM 635 N N . VAL A 1 79 ? 4.569 -8.754 -13.561 1.00 93.50 79 VAL A N 1
ATOM 636 C CA . VAL A 1 79 ? 4.870 -7.322 -13.726 1.00 93.50 79 VAL A CA 1
ATOM 637 C C . VAL A 1 79 ? 3.602 -6.560 -14.111 1.00 93.50 79 VAL A C 1
ATOM 639 O O . VAL A 1 79 ? 2.932 -6.933 -15.071 1.00 93.50 79 VAL A O 1
ATOM 642 N N . LEU A 1 80 ? 3.321 -5.446 -13.430 1.00 92.00 80 LEU A N 1
ATOM 643 C CA . LEU A 1 80 ? 2.370 -4.445 -13.921 1.00 92.00 80 LEU A CA 1
ATOM 644 C C . LEU A 1 80 ? 3.048 -3.641 -15.025 1.00 92.00 80 LEU A C 1
ATOM 646 O O . LEU A 1 80 ? 3.748 -2.664 -14.759 1.00 92.00 80 LEU A O 1
ATOM 650 N N . ALA A 1 81 ? 2.880 -4.091 -16.265 1.00 77.69 81 ALA A N 1
ATOM 651 C CA . ALA A 1 81 ? 3.561 -3.514 -17.419 1.00 77.69 81 ALA A CA 1
ATOM 652 C C . ALA A 1 81 ? 2.985 -2.150 -17.830 1.00 77.69 81 ALA A C 1
ATOM 654 O O . ALA A 1 81 ? 3.680 -1.344 -18.447 1.00 77.69 81 ALA A O 1
ATOM 655 N N . GLN A 1 82 ? 1.718 -1.878 -17.499 1.00 79.56 82 GLN A N 1
ATOM 656 C CA . GLN A 1 82 ? 1.015 -0.691 -17.975 1.00 79.56 82 GLN A CA 1
ATOM 657 C C . GLN A 1 82 ? 0.928 0.400 -16.905 1.00 79.56 82 GLN A C 1
ATOM 659 O O . GLN A 1 82 ? 0.445 0.181 -15.792 1.00 79.56 82 GLN A O 1
ATOM 664 N N . THR A 1 83 ? 1.275 1.634 -17.281 1.00 86.56 83 THR A N 1
ATOM 665 C CA . THR A 1 83 ? 1.149 2.823 -16.417 1.00 86.56 83 THR A CA 1
ATOM 666 C C . THR A 1 83 ? -0.269 2.999 -15.864 1.00 86.56 83 THR A C 1
ATOM 668 O O . THR A 1 83 ? -0.438 3.422 -14.722 1.00 86.56 83 THR A O 1
ATOM 671 N N . VAL A 1 84 ? -1.297 2.634 -16.636 1.00 91.62 84 VAL A N 1
ATOM 672 C CA . VAL A 1 84 ? -2.706 2.702 -16.210 1.00 91.62 84 VAL A CA 1
ATOM 673 C C . VAL A 1 84 ? -2.990 1.757 -15.038 1.00 91.62 84 VAL A C 1
ATOM 675 O O . VAL A 1 84 ? -3.716 2.120 -14.110 1.00 91.62 84 VAL A O 1
ATOM 678 N N . GLU A 1 85 ? -2.398 0.563 -15.029 1.00 93.19 85 GLU A N 1
ATOM 679 C CA . GLU A 1 85 ? -2.566 -0.403 -13.940 1.00 93.19 85 GLU A CA 1
ATOM 680 C C . GLU A 1 85 ? -1.850 0.071 -12.672 1.00 93.19 85 GLU A C 1
ATOM 682 O O . GLU A 1 85 ? -2.424 0.004 -11.585 1.00 93.19 85 GLU A O 1
ATOM 687 N N . LEU A 1 86 ? -0.651 0.650 -12.809 1.00 94.00 86 LEU A N 1
ATOM 688 C CA . LEU A 1 86 ? 0.060 1.302 -11.703 1.00 94.00 86 LEU A CA 1
ATOM 689 C C . LEU A 1 86 ? -0.726 2.485 -11.120 1.00 94.00 86 LEU A C 1
ATOM 691 O O . LEU A 1 86 ? -0.843 2.615 -9.901 1.00 94.00 86 LEU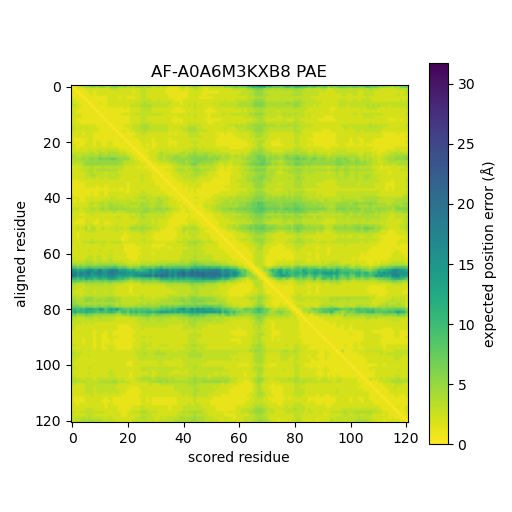 A O 1
ATOM 695 N N . GLN A 1 87 ? -1.310 3.334 -11.969 1.00 95.62 87 GLN A N 1
ATOM 696 C CA . GLN A 1 87 ? -2.179 4.426 -11.521 1.00 95.62 8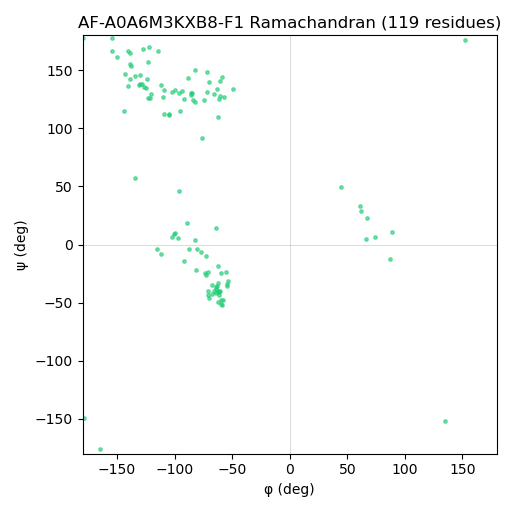7 GLN A CA 1
ATOM 697 C C . GLN A 1 87 ? -3.408 3.891 -10.779 1.00 95.62 87 GLN A C 1
ATOM 699 O O . GLN A 1 87 ? -3.790 4.432 -9.739 1.00 95.62 87 GLN A O 1
ATOM 704 N N . ARG A 1 88 ? -4.004 2.797 -11.266 1.00 96.56 88 ARG A N 1
ATOM 705 C CA . ARG A 1 88 ? -5.126 2.127 -10.600 1.00 96.56 88 ARG A CA 1
ATOM 706 C C . ARG A 1 88 ? -4.709 1.512 -9.262 1.00 96.56 88 ARG A C 1
ATOM 708 O O . ARG A 1 88 ? -5.465 1.616 -8.300 1.00 96.56 88 ARG A O 1
ATOM 715 N N . LEU A 1 89 ? -3.522 0.911 -9.168 1.00 97.56 89 LEU A N 1
ATOM 716 C CA . LEU A 1 89 ? -2.952 0.410 -7.915 1.00 97.56 89 LEU A CA 1
ATOM 717 C C . LEU A 1 89 ? -2.800 1.535 -6.887 1.00 97.56 89 LEU A C 1
ATOM 719 O O . LEU A 1 89 ? -3.326 1.419 -5.779 1.00 97.56 89 LEU A O 1
ATOM 723 N N . ALA A 1 90 ? -2.161 2.639 -7.279 1.00 97.12 90 ALA A N 1
ATOM 724 C CA . ALA A 1 90 ? -1.973 3.817 -6.436 1.00 97.12 90 ALA A CA 1
ATOM 725 C C . ALA A 1 90 ? -3.313 4.399 -5.958 1.00 97.12 90 ALA A C 1
ATOM 727 O O . ALA A 1 90 ? -3.510 4.630 -4.762 1.00 97.12 90 ALA A O 1
ATOM 728 N N . ARG A 1 91 ? -4.268 4.569 -6.879 1.00 97.62 91 ARG A N 1
ATOM 729 C CA . ARG A 1 91 ? -5.611 5.078 -6.581 1.00 97.62 91 ARG A CA 1
ATOM 730 C C . ARG A 1 91 ? -6.346 4.197 -5.574 1.00 97.62 91 ARG A C 1
ATOM 732 O O . ARG A 1 91 ? -6.882 4.701 -4.589 1.00 97.62 91 ARG A O 1
ATOM 739 N N . ASN A 1 92 ? -6.332 2.885 -5.789 1.00 98.19 92 ASN A N 1
ATOM 740 C CA . ASN A 1 92 ? -7.015 1.916 -4.934 1.00 98.19 92 ASN A CA 1
ATOM 741 C C . ASN A 1 92 ? -6.340 1.754 -3.557 1.00 98.19 92 ASN A C 1
ATOM 743 O O . ASN A 1 92 ? -7.021 1.399 -2.592 1.00 98.19 92 ASN A O 1
ATOM 747 N N . ASP A 1 93 ? -5.044 2.078 -3.437 1.00 98.00 93 ASP A N 1
ATOM 748 C CA . ASP A 1 93 ? -4.339 2.256 -2.155 1.00 98.00 93 ASP A CA 1
ATOM 749 C C . ASP A 1 93 ? -4.575 3.662 -1.549 1.00 98.00 93 ASP A C 1
ATOM 751 O O . ASP A 1 93 ? -4.081 3.991 -0.470 1.00 98.00 93 ASP A O 1
ATOM 755 N N . GLY A 1 94 ? -5.411 4.488 -2.177 1.00 97.69 94 GLY A N 1
ATOM 756 C CA . GLY A 1 94 ? -5.890 5.763 -1.652 1.00 97.69 94 GLY A CA 1
ATOM 757 C C . GLY A 1 94 ? -5.022 6.974 -1.981 1.00 97.69 94 GLY A C 1
ATOM 758 O O . GLY A 1 94 ? -5.267 8.035 -1.404 1.00 97.69 94 GLY A O 1
ATOM 759 N N . PHE A 1 95 ? -4.043 6.862 -2.875 1.00 97.38 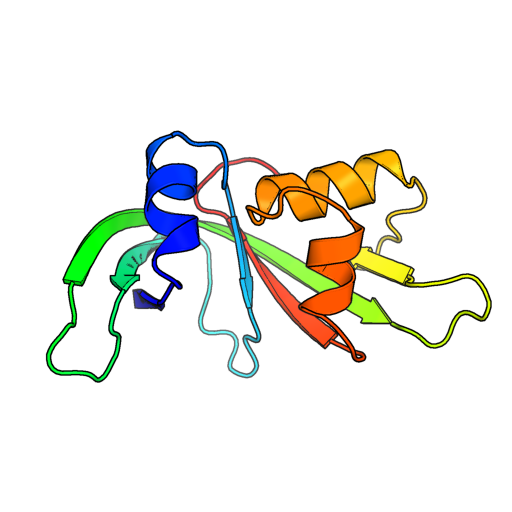95 PHE A N 1
ATOM 760 C CA . PHE A 1 95 ? -3.264 8.005 -3.362 1.00 97.38 95 PHE A CA 1
ATOM 761 C C . PHE A 1 95 ? -4.007 8.745 -4.476 1.00 97.38 95 PHE A C 1
ATOM 763 O O . PHE A 1 95 ? -4.793 8.144 -5.202 1.00 97.38 95 PHE A O 1
ATOM 770 N N . ASN A 1 96 ? -3.782 10.054 -4.608 1.00 95.38 96 ASN A N 1
ATOM 771 C CA . ASN A 1 96 ? -4.402 10.841 -5.680 1.00 95.38 96 ASN A CA 1
ATOM 772 C C . ASN A 1 96 ? -3.648 10.706 -7.009 1.00 95.38 96 ASN A C 1
ATOM 774 O O . ASN A 1 96 ? -4.216 10.962 -8.067 1.00 95.38 96 ASN A O 1
ATOM 778 N N . SER A 1 97 ? -2.368 10.330 -6.961 1.00 94.81 97 SER A N 1
ATOM 779 C CA . SER A 1 97 ? -1.511 10.211 -8.138 1.00 94.81 97 SER A CA 1
ATOM 780 C C . SER A 1 97 ? -0.439 9.137 -7.962 1.00 94.81 97 SER A C 1
ATOM 782 O O . SER A 1 97 ? -0.087 8.750 -6.844 1.00 94.81 97 SER A O 1
ATOM 784 N N . LEU A 1 98 ? 0.126 8.688 -9.086 1.00 93.62 98 LEU A N 1
ATOM 785 C CA . LEU A 1 98 ? 1.286 7.796 -9.081 1.00 93.62 98 LEU A CA 1
ATOM 786 C C . LEU A 1 98 ? 2.510 8.464 -8.428 1.00 93.62 98 LEU A C 1
ATOM 788 O O . LEU A 1 98 ? 3.272 7.796 -7.739 1.00 93.62 98 LEU A O 1
ATOM 792 N N . ALA A 1 99 ? 2.669 9.782 -8.572 1.00 93.75 99 ALA A N 1
ATOM 793 C CA . ALA A 1 99 ? 3.760 10.523 -7.942 1.00 93.75 99 ALA A CA 1
ATOM 794 C C . ALA A 1 99 ? 3.677 10.493 -6.403 1.00 93.75 99 ALA A C 1
ATOM 796 O O . ALA A 1 99 ? 4.690 10.274 -5.740 1.00 93.75 99 ALA A O 1
ATOM 797 N N . GLU A 1 100 ? 2.480 10.648 -5.819 1.00 95.94 100 GLU A N 1
ATOM 798 C CA . GLU A 1 100 ? 2.282 10.500 -4.367 1.00 95.94 100 GLU A CA 1
ATOM 799 C C . GLU A 1 100 ? 2.617 9.080 -3.889 1.00 95.94 100 GLU A C 1
ATOM 801 O O . GLU A 1 100 ? 3.251 8.915 -2.846 1.00 95.94 100 GLU A O 1
ATOM 806 N N . PHE A 1 101 ? 2.224 8.063 -4.663 1.00 96.12 101 PHE A N 1
ATOM 807 C CA . PHE A 1 101 ? 2.530 6.663 -4.375 1.00 96.12 101 PHE A CA 1
ATOM 808 C C . PHE A 1 101 ? 4.041 6.395 -4.390 1.00 96.12 101 PHE A C 1
ATOM 810 O O . PHE A 1 101 ? 4.579 5.851 -3.428 1.00 96.12 101 PHE A O 1
ATOM 817 N N . VAL A 1 102 ? 4.746 6.840 -5.433 1.00 93.25 102 VAL A N 1
ATOM 818 C CA . VAL A 1 102 ? 6.209 6.700 -5.556 1.00 93.25 102 VAL A CA 1
ATOM 819 C C . VAL A 1 102 ? 6.929 7.451 -4.435 1.00 93.25 102 VAL A C 1
ATOM 821 O O . VAL A 1 102 ? 7.893 6.937 -3.873 1.00 93.25 102 VAL A O 1
ATOM 824 N N . LYS A 1 103 ? 6.447 8.645 -4.065 1.00 94.69 103 LYS A N 1
ATOM 825 C CA . LYS A 1 103 ? 6.984 9.412 -2.932 1.00 94.69 103 LYS A CA 1
ATOM 826 C C . LYS A 1 103 ? 6.784 8.679 -1.604 1.00 94.69 103 LYS A C 1
ATOM 828 O O . LYS A 1 103 ? 7.639 8.765 -0.726 1.00 94.69 103 LYS A O 1
ATOM 833 N N . TRP A 1 104 ? 5.662 7.979 -1.442 1.00 95.38 104 TRP A N 1
ATOM 834 C CA . TRP A 1 104 ? 5.384 7.182 -0.250 1.00 95.38 104 TRP A CA 1
ATOM 835 C C . TRP A 1 104 ? 6.267 5.932 -0.173 1.00 95.38 104 TRP A C 1
ATOM 837 O O . TRP A 1 104 ? 6.809 5.626 0.889 1.00 95.38 104 TRP A O 1
ATOM 847 N N . PHE A 1 105 ? 6.434 5.226 -1.290 1.00 95.31 105 PHE A N 1
ATOM 848 C CA . PHE A 1 105 ? 7.250 4.017 -1.399 1.00 95.31 105 PHE A CA 1
ATOM 849 C C . PHE A 1 105 ? 8.659 4.306 -1.911 1.00 95.31 105 PHE A C 1
ATOM 851 O O . PHE A 1 105 ? 9.145 3.584 -2.753 1.00 95.31 105 PHE A O 1
ATOM 858 N N . ASN A 1 106 ? 9.348 5.317 -1.387 1.00 93.25 106 ASN A N 1
ATOM 859 C CA . ASN A 1 106 ? 10.609 5.858 -1.925 1.00 93.25 106 ASN A CA 1
ATOM 860 C C . ASN A 1 106 ? 11.858 4.936 -1.939 1.00 93.25 106 ASN A C 1
ATOM 862 O O . ASN A 1 106 ? 12.976 5.429 -2.080 1.00 93.25 106 ASN A O 1
ATOM 866 N N . LYS A 1 107 ? 11.697 3.628 -1.744 1.0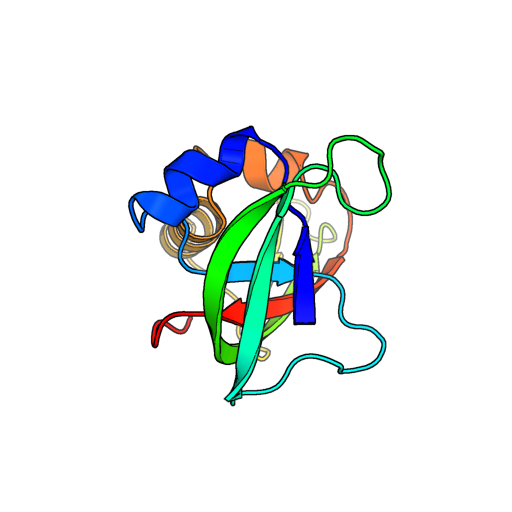0 94.50 107 LYS A N 1
ATOM 867 C CA . LYS A 1 107 ? 12.747 2.608 -1.768 1.00 94.50 107 LYS A CA 1
ATOM 868 C C . LYS A 1 107 ? 12.147 1.255 -2.126 1.00 94.50 107 LYS A C 1
ATOM 870 O O . LYS A 1 107 ? 10.932 1.074 -2.033 1.00 94.50 107 LYS A O 1
ATOM 875 N N . ASP A 1 108 ? 13.011 0.300 -2.463 1.00 96.00 108 ASP A N 1
ATOM 876 C CA . ASP A 1 108 ? 12.608 -1.088 -2.688 1.00 96.00 108 ASP A CA 1
ATOM 877 C C . ASP A 1 108 ? 11.731 -1.597 -1.534 1.00 96.00 108 ASP A C 1
ATOM 879 O O . ASP A 1 108 ? 12.011 -1.378 -0.348 1.00 96.00 108 ASP A O 1
ATOM 883 N N . PHE A 1 109 ? 10.635 -2.256 -1.897 1.00 97.19 109 PHE A N 1
ATOM 884 C CA . PHE A 1 109 ? 9.618 -2.698 -0.956 1.00 97.19 109 PHE A CA 1
ATOM 885 C C . PHE A 1 109 ? 9.101 -4.080 -1.335 1.00 97.19 109 PHE A C 1
ATOM 887 O O . PHE A 1 109 ? 8.773 -4.339 -2.489 1.00 97.19 109 PHE A O 1
ATOM 894 N N . GLU A 1 110 ? 8.952 -4.943 -0.335 1.00 97.56 110 GLU A N 1
ATOM 895 C CA . GLU A 1 110 ? 8.282 -6.233 -0.461 1.00 97.56 110 GLU A CA 1
ATOM 896 C C . GLU A 1 110 ? 7.250 -6.383 0.656 1.00 97.56 110 GLU A C 1
ATOM 898 O O . GLU A 1 110 ? 7.478 -6.024 1.818 1.00 97.56 110 GLU A O 1
ATOM 903 N N . GLY A 1 111 ? 6.082 -6.906 0.302 1.00 97.75 111 GLY A N 1
ATOM 904 C CA . GLY A 1 111 ? 4.992 -7.068 1.245 1.00 97.75 111 GLY A CA 1
ATOM 905 C C . GLY A 1 111 ? 3.768 -7.705 0.616 1.00 97.75 111 GLY A C 1
ATOM 906 O O . GLY A 1 111 ? 3.858 -8.515 -0.305 1.00 97.75 111 GLY A O 1
ATOM 907 N N . LYS A 1 112 ? 2.604 -7.332 1.144 1.00 98.12 112 LYS A N 1
ATOM 908 C CA . LYS A 1 112 ? 1.312 -7.807 0.665 1.00 98.12 112 LYS A CA 1
ATOM 909 C C . LYS A 1 112 ? 0.358 -6.653 0.418 1.00 98.12 112 LYS A C 1
ATOM 911 O O . LYS A 1 112 ? 0.339 -5.676 1.171 1.00 98.12 112 LYS A O 1
ATOM 916 N N . ILE A 1 113 ? -0.484 -6.821 -0.587 1.00 98.44 113 ILE A N 1
ATOM 917 C CA . ILE A 1 113 ? -1.740 -6.099 -0.723 1.00 98.44 113 ILE A CA 1
ATOM 918 C C . ILE A 1 113 ? -2.768 -6.847 0.119 1.00 98.44 113 ILE A C 1
ATOM 920 O O . ILE A 1 113 ? -2.952 -8.050 -0.042 1.00 98.44 113 ILE A O 1
ATOM 924 N N . ILE A 1 114 ? -3.411 -6.149 1.048 1.00 98.44 114 ILE A N 1
ATOM 925 C CA . ILE A 1 114 ? -4.460 -6.696 1.909 1.00 98.44 114 ILE A CA 1
ATOM 926 C C . ILE A 1 114 ? -5.791 -6.170 1.397 1.00 98.44 114 ILE A C 1
ATOM 928 O O . ILE A 1 114 ? -6.072 -4.971 1.498 1.00 98.44 114 ILE A O 1
ATOM 932 N N . HIS A 1 115 ? -6.613 -7.064 0.860 1.00 98.38 115 HIS A N 1
ATOM 933 C CA . HIS A 1 115 ? -7.890 -6.714 0.258 1.00 98.38 115 HIS A CA 1
ATOM 934 C C . HIS A 1 115 ? -9.017 -6.896 1.269 1.00 98.38 115 HIS A C 1
ATOM 936 O O . HIS A 1 115 ? -9.160 -7.962 1.859 1.00 98.38 115 HIS A O 1
ATOM 942 N N . TRP A 1 116 ? -9.872 -5.887 1.425 1.00 98.06 116 TRP A N 1
ATOM 943 C CA . TRP A 1 116 ? -11.188 -6.041 2.070 1.00 98.06 116 TRP A CA 1
ATOM 944 C C . TRP A 1 116 ? -12.334 -6.103 1.052 1.00 98.06 116 TRP A C 1
ATOM 946 O O . TRP A 1 116 ? -13.507 -6.145 1.417 1.00 98.06 116 TRP A O 1
ATOM 956 N N . THR A 1 117 ? -11.990 -6.153 -0.235 1.00 97.56 117 THR A N 1
ATOM 957 C CA . THR A 1 117 ? -12.898 -6.352 -1.367 1.00 97.56 117 THR A CA 1
ATOM 958 C C . THR A 1 117 ? -12.476 -7.585 -2.172 1.00 97.56 117 THR A C 1
ATOM 960 O O . THR A 1 117 ? -11.397 -8.148 -1.969 1.00 97.56 117 THR A O 1
ATOM 963 N N . LYS A 1 118 ? -13.320 -8.021 -3.112 1.00 96.94 118 LYS A N 1
ATOM 964 C CA . LYS A 1 118 ? -12.997 -9.141 -4.013 1.00 96.94 118 LYS A CA 1
ATOM 965 C C . LYS A 1 118 ? -12.035 -8.759 -5.152 1.00 96.94 118 LYS A C 1
ATOM 967 O O . LYS A 1 118 ? -11.604 -9.644 -5.877 1.00 96.94 118 LYS A O 1
ATOM 972 N N . TYR A 1 119 ? -11.687 -7.477 -5.307 1.00 97.25 119 TYR A N 1
ATOM 973 C CA . TYR A 1 119 ? -10.804 -7.003 -6.380 1.00 97.25 119 TYR A CA 1
ATOM 974 C C . TYR A 1 119 ? -9.415 -7.649 -6.296 1.00 97.25 119 TYR A C 1
ATOM 976 O O . TYR A 1 119 ? -8.870 -7.758 -5.195 1.00 97.25 119 TYR A O 1
ATOM 984 N N . ARG A 1 120 ? -8.829 -8.006 -7.443 1.00 96.50 120 ARG A N 1
ATOM 985 C CA . ARG A 1 120 ? -7.457 -8.511 -7.593 1.00 96.50 120 ARG A CA 1
ATOM 986 C C . ARG A 1 120 ? -6.785 -7.876 -8.808 1.00 96.50 120 ARG A C 1
ATOM 988 O O . ARG A 1 120 ? -7.482 -7.426 -9.717 1.00 96.50 120 ARG A O 1
ATOM 995 N N . TYR A 1 121 ? -5.462 -7.809 -8.759 1.00 94.12 121 TYR A N 1
ATOM 996 C CA . TYR A 1 121 ? -4.592 -7.385 -9.855 1.00 94.12 121 TYR A CA 1
ATOM 997 C C . TYR A 1 121 ? -4.020 -8.591 -10.585 1.00 94.12 121 TYR A C 1
ATOM 999 O O . TYR A 1 121 ? -3.792 -9.616 -9.899 1.00 94.12 121 TYR A O 1
#

Solvent-accessible surface area (backbone atoms only — not comparable to full-atom values): 6842 Å² total; per-residue (Å²): 87,80,48,70,46,63,74,86,47,52,65,33,43,76,72,59,54,21,46,39,41,78,42,78,47,93,82,63,80,78,51,60,71,41,50,34,37,36,26,28,41,73,97,47,96,65,52,40,77,80,51,70,50,41,26,58,30,69,42,45,34,38,39,38,65,87,45,96,89,44,77,48,42,28,47,70,90,39,70,60,84,45,69,68,56,50,38,49,52,22,33,29,55,52,33,96,38,52,66,57,37,49,65,70,54,74,56,71,42,68,34,28,37,44,18,60,38,88,77,84,131

Secondary structure (DSSP, 8-state):
-EEE--GGGHHHHHTTS--EEEE--TT----TT-EEEEEESTTSTT-EEEEEEE--EEEEEEEEEEETTEEEEEETTEE---HHHHHHHHHHTT-SSHHHHHHHT-S-EEEEEEESSS---

Radius of gyration: 14.31 Å; Cα contacts (8 Å, |Δi|>4): 225; chains: 1; bounding box: 33×26×41 Å

Organism: NCBI:txid1070528

Sequence (121 aa):
MILGFKEQFVKKIKSGYKIHTIRADKHGRWKEGNTIHFATGVRTKMYKQFGGGVCRGVQKIKISYKCVRGITVWIDDKVLAQTVELQRLARNDGFNSLAEFVKWFNKDFEGKIIHWTKYRY